Protein AF-A0A819Z9U9-F1 (afdb_monomer_lite)

Sequence (159 aa):
GSKNEPLNRSLQSCGIDYSDPYSLEYPHFIKQRLVNQYMNKVKNFHRALLMKYCYHWMFYCFFLLLFSYVLLFNFQRPTHENPSIHWTEILTIIFITCMLIEEIHYFIYLDNLSFLGKCRSYVSNLFKIMNLLGFILFYIGLILRFAYAATDDEFIAAR

Secondary structure (DSSP, 8-state):
--TTHHHHHHHHTTT--TT-HHHHH-HHHHHHHHHHHHHHHHHHHHHSHHHHHHHHHHHHHHHHHHHHHHHHHS-----TT-----HHHHHHHHHHHHHHHHHHHHHHHS-S--HHHHHHHHHT-HHHHHHHHHHHHHHHHHHHHHHHHHHHHHHHHT-

Organism: NCBI:txid392033

pLDDT: mean 74.63, std 10.93, range [49.62, 90.44]

Structure (mmCIF, N/CA/C/O backbone):
data_AF-A0A819Z9U9-F1
#
_entry.id   AF-A0A819Z9U9-F1
#
loop_
_atom_site.group_PDB
_atom_site.id
_atom_site.type_symbol
_atom_site.label_atom_id
_atom_site.label_alt_id
_atom_site.label_comp_id
_atom_site.label_asym_id
_atom_site.label_entity_id
_atom_site.label_seq_id
_atom_site.pdbx_PDB_ins_code
_atom_site.Cartn_x
_atom_site.Cartn_y
_atom_site.Cartn_z
_atom_site.occupancy
_atom_site.B_iso_or_equiv
_atom_site.auth_seq_id
_atom_site.auth_comp_id
_atom_site.auth_asym_id
_atom_site.auth_atom_id
_atom_site.pdbx_PDB_model_num
ATOM 1 N N . GLY A 1 1 ? -40.421 -28.840 32.076 1.00 49.62 1 GLY A N 1
ATOM 2 C CA . GLY A 1 1 ? -40.062 -27.604 31.362 1.00 49.62 1 GLY A CA 1
ATOM 3 C C . GLY A 1 1 ? -38.669 -27.149 31.740 1.00 49.62 1 GLY A C 1
ATOM 4 O O . GLY A 1 1 ? -38.539 -26.489 32.747 1.00 49.62 1 GLY A O 1
ATOM 5 N N . SER A 1 2 ? -37.637 -27.503 30.967 1.00 55.84 2 SER A N 1
ATOM 6 C CA . SER A 1 2 ? -36.243 -27.113 31.280 1.00 55.84 2 SER A CA 1
ATOM 7 C C . SER A 1 2 ? -35.402 -26.742 30.041 1.00 55.84 2 SER A C 1
ATOM 9 O O . SER A 1 2 ? -34.433 -26.001 30.146 1.00 55.84 2 SER A O 1
ATOM 11 N N . LYS A 1 3 ? -35.809 -27.139 28.823 1.00 56.34 3 LYS A N 1
ATOM 12 C CA . LYS A 1 3 ? -35.046 -26.845 27.592 1.00 56.34 3 LYS A CA 1
ATOM 13 C C . LYS A 1 3 ? -35.037 -25.373 27.158 1.00 56.34 3 LYS A C 1
ATOM 15 O O . LYS A 1 3 ? -34.142 -24.973 26.423 1.00 56.34 3 LYS A O 1
ATOM 20 N N . ASN A 1 4 ? -35.999 -24.570 27.613 1.00 57.09 4 ASN A N 1
ATOM 21 C CA . ASN A 1 4 ? -36.199 -23.209 27.100 1.00 57.09 4 ASN A CA 1
ATOM 22 C C . ASN A 1 4 ? -35.565 -22.135 27.990 1.00 57.09 4 ASN A C 1
ATOM 24 O O . ASN A 1 4 ? -35.474 -20.985 27.584 1.00 57.09 4 ASN A O 1
ATOM 28 N N . GLU A 1 5 ? -35.096 -22.495 29.183 1.00 61.75 5 GLU A N 1
ATOM 29 C CA . GLU A 1 5 ? -34.502 -21.565 30.145 1.00 61.75 5 GLU A CA 1
ATOM 30 C C . GLU A 1 5 ? -33.241 -20.828 29.646 1.00 61.75 5 GLU A C 1
ATOM 32 O O . GLU A 1 5 ? -33.166 -19.608 29.826 1.00 61.75 5 GLU A O 1
ATOM 37 N N . PRO A 1 6 ? -32.263 -21.489 28.986 1.00 62.38 6 PRO A N 1
ATOM 38 C CA . PRO A 1 6 ? -31.079 -20.789 28.483 1.00 62.38 6 PRO A CA 1
ATOM 39 C C . PRO A 1 6 ? -31.407 -19.892 27.281 1.00 62.38 6 PRO A C 1
ATOM 41 O O . PRO A 1 6 ? -30.816 -18.821 27.116 1.00 62.38 6 PRO A O 1
ATOM 44 N N . LEU A 1 7 ? -32.386 -20.295 26.466 1.00 62.84 7 LEU A N 1
ATOM 45 C CA . LEU A 1 7 ? -32.890 -19.487 25.358 1.00 62.84 7 LEU A CA 1
ATOM 46 C C . LEU A 1 7 ? -33.629 -18.248 25.886 1.00 62.84 7 LEU A C 1
ATOM 48 O O . LEU A 1 7 ? -33.411 -17.142 25.408 1.00 62.84 7 LEU A O 1
ATOM 52 N N . ASN A 1 8 ? -34.438 -18.411 26.932 1.00 62.28 8 ASN A N 1
ATOM 53 C CA . ASN A 1 8 ? -35.196 -17.314 27.519 1.00 62.28 8 ASN A CA 1
ATOM 54 C C . ASN A 1 8 ? -34.266 -16.267 28.158 1.00 62.28 8 ASN A C 1
ATOM 56 O O . ASN A 1 8 ? -34.400 -15.076 27.896 1.00 62.28 8 ASN A O 1
ATOM 60 N N . ARG A 1 9 ? -33.223 -16.703 28.883 1.00 65.19 9 ARG A N 1
ATOM 61 C CA . ARG A 1 9 ? -32.198 -15.799 29.442 1.00 65.19 9 ARG A CA 1
ATOM 62 C C . ARG A 1 9 ? -31.409 -15.029 28.380 1.00 65.19 9 ARG A C 1
ATOM 64 O O . ARG A 1 9 ? -31.105 -13.853 28.573 1.00 65.19 9 ARG A O 1
ATOM 71 N N . SER A 1 10 ? -31.069 -15.665 27.260 1.00 63.88 10 SER A N 1
ATOM 72 C CA . SER A 1 10 ? -30.327 -15.006 26.172 1.00 63.88 10 SER A CA 1
ATOM 73 C C . SER A 1 10 ? -31.183 -13.994 25.400 1.00 63.88 10 SER A C 1
ATOM 75 O O . SER A 1 10 ? -30.665 -12.961 24.972 1.00 63.88 10 SER A O 1
ATOM 77 N N . LEU A 1 11 ? -32.493 -14.231 25.292 1.00 64.44 11 LEU A N 1
ATOM 78 C CA . LEU A 1 11 ? -33.457 -13.295 24.705 1.00 64.44 11 LEU A CA 1
ATOM 79 C C . LEU A 1 11 ? -33.785 -12.126 25.646 1.00 64.44 11 LEU A C 1
ATOM 81 O O . LEU A 1 11 ? -33.837 -10.979 25.199 1.00 64.44 11 LEU A O 1
ATOM 85 N N . GLN A 1 12 ? -33.877 -12.382 26.952 1.00 67.50 12 GLN A N 1
ATOM 86 C CA . GLN A 1 12 ? -34.039 -11.344 27.974 1.00 67.50 12 GLN A CA 1
ATOM 87 C C . GLN A 1 12 ? -32.800 -10.431 28.044 1.00 67.50 12 GLN A C 1
ATOM 89 O O . GLN A 1 12 ? -32.921 -9.210 28.087 1.00 67.50 12 GLN A O 1
ATOM 94 N N . SER A 1 13 ? -31.595 -11.002 27.901 1.00 64.81 13 SER A N 1
ATOM 95 C CA . SER A 1 13 ? -30.341 -10.255 27.696 1.00 64.81 13 SER A CA 1
ATOM 96 C C . SER A 1 13 ? -30.334 -9.401 26.418 1.00 64.81 13 SER A C 1
ATOM 98 O O . SER A 1 13 ? -29.551 -8.454 26.336 1.00 64.81 13 SER A O 1
ATOM 100 N N . CYS A 1 14 ? -31.167 -9.716 25.423 1.00 60.81 14 CYS A N 1
ATOM 101 C CA . CYS A 1 14 ? -31.336 -8.914 24.209 1.00 60.81 14 CYS A CA 1
ATOM 102 C C . CYS A 1 14 ? -32.401 -7.808 24.358 1.00 60.81 14 CYS A C 1
ATOM 104 O O . CYS A 1 14 ? -32.688 -7.119 23.376 1.00 60.81 14 CYS A O 1
ATOM 106 N N . GLY A 1 15 ? -32.967 -7.619 25.560 1.00 64.25 15 GLY A N 1
ATOM 107 C CA . GLY A 1 15 ? -33.986 -6.604 25.845 1.00 64.25 15 GLY A CA 1
ATOM 108 C C . GLY A 1 15 ? -35.377 -6.965 25.315 1.00 64.25 15 GLY A C 1
ATOM 109 O O . GLY A 1 15 ? -36.140 -6.073 24.944 1.00 64.25 15 GLY A O 1
ATOM 110 N N . ILE A 1 16 ? -35.678 -8.262 25.200 1.00 65.56 16 ILE A N 1
ATOM 111 C CA . ILE A 1 16 ? -37.002 -8.769 24.823 1.00 65.56 16 ILE A CA 1
ATOM 112 C C . ILE A 1 16 ? -37.702 -9.232 26.103 1.00 65.56 16 ILE A C 1
ATOM 114 O O . ILE A 1 16 ? -37.306 -10.236 26.694 1.00 65.56 16 ILE A O 1
ATOM 118 N N . ASP A 1 17 ? -38.702 -8.465 26.542 1.00 65.81 17 ASP A N 1
ATOM 119 C CA . ASP A 1 17 ? -39.537 -8.792 27.697 1.00 65.81 17 ASP A CA 1
ATOM 120 C C . ASP A 1 17 ? -40.762 -9.592 27.236 1.00 65.81 17 ASP A C 1
ATOM 122 O O . ASP A 1 17 ? -41.566 -9.128 26.427 1.00 65.81 17 ASP A O 1
ATOM 126 N N . TYR A 1 18 ? -40.878 -10.822 27.735 1.00 60.59 18 TYR A N 1
ATOM 127 C CA . TYR A 1 18 ? -41.993 -11.726 27.445 1.00 60.59 18 TYR A CA 1
ATOM 128 C C . TYR A 1 18 ? -43.270 -11.369 28.214 1.00 60.59 18 TYR A C 1
ATOM 130 O O . TYR A 1 18 ? -44.324 -11.935 27.931 1.00 60.59 18 TYR A O 1
ATOM 138 N N . SER A 1 19 ? -43.177 -10.444 29.17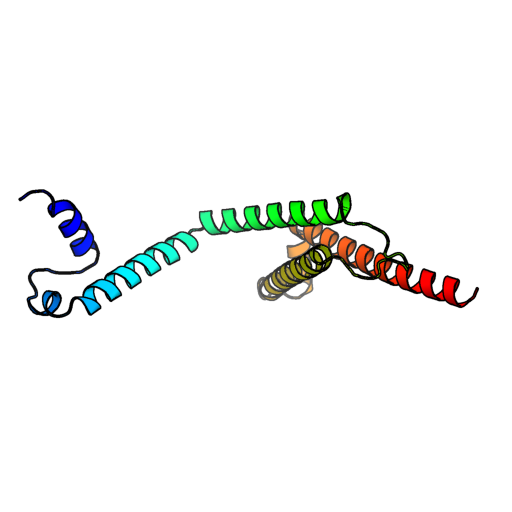2 1.00 62.94 19 SER A N 1
ATOM 139 C CA . SER A 1 19 ? -44.312 -9.936 29.948 1.00 62.94 19 SER A CA 1
ATOM 140 C C . SER A 1 19 ? -45.179 -8.967 29.136 1.00 62.94 19 SER A C 1
ATOM 142 O O . SER A 1 19 ? -46.308 -8.683 29.529 1.00 62.94 19 SER A O 1
ATOM 144 N N . ASP A 1 20 ? -44.658 -8.472 28.008 1.00 62.16 20 ASP A N 1
ATOM 145 C CA . ASP A 1 20 ? -45.308 -7.486 27.152 1.00 62.16 20 ASP A CA 1
ATOM 146 C C . ASP A 1 20 ? -46.046 -8.201 25.994 1.00 62.16 20 ASP A C 1
ATOM 148 O O . ASP A 1 20 ? -45.395 -8.732 25.082 1.00 62.16 20 ASP A O 1
ATOM 152 N N . PRO A 1 21 ? -47.394 -8.269 26.005 1.00 61.06 21 PRO A N 1
ATOM 153 C CA . PRO A 1 21 ? -48.171 -9.122 25.096 1.00 61.06 21 PRO A CA 1
ATOM 154 C C . PRO A 1 21 ? -48.006 -8.744 23.615 1.00 61.06 21 PRO A C 1
ATOM 156 O O . PRO A 1 21 ? -48.098 -9.603 22.741 1.00 61.06 21 PRO A O 1
ATOM 159 N N . TYR A 1 22 ? -47.654 -7.490 23.328 1.00 57.47 22 TYR A N 1
ATOM 160 C CA . TYR A 1 22 ? -47.431 -6.984 21.971 1.00 57.47 22 TYR A CA 1
ATOM 161 C C . TYR A 1 22 ? -46.138 -7.498 21.318 1.00 57.47 22 TYR A C 1
ATOM 163 O O . TYR A 1 22 ? -46.010 -7.481 20.094 1.00 57.47 22 TYR A O 1
ATOM 171 N N . SER A 1 23 ? -45.168 -7.971 22.108 1.00 56.84 23 SER A N 1
ATOM 172 C CA . SER A 1 23 ? -43.879 -8.459 21.594 1.00 56.84 23 SER A CA 1
ATOM 173 C C . SER A 1 23 ? -44.020 -9.778 20.833 1.00 56.84 23 SER A C 1
ATOM 175 O O . SER A 1 23 ? -43.313 -10.013 19.853 1.00 56.84 23 SER A O 1
ATOM 177 N N . LEU A 1 24 ? -44.935 -10.640 21.285 1.00 61.47 24 LEU A N 1
ATOM 178 C CA . LEU A 1 24 ? -45.176 -11.981 20.740 1.00 61.47 24 LEU A CA 1
ATOM 179 C C . LEU A 1 24 ? -46.062 -11.977 19.490 1.00 61.47 24 LEU A C 1
ATOM 181 O O . LEU A 1 24 ? -46.032 -12.938 18.724 1.00 61.47 24 LEU A O 1
ATOM 185 N N . GLU A 1 25 ? -46.815 -10.901 19.267 1.00 65.25 25 GLU A N 1
ATOM 186 C CA . GLU A 1 25 ? -47.769 -10.794 18.160 1.00 65.25 25 GLU A CA 1
ATOM 187 C C . GLU A 1 25 ? -47.089 -10.493 16.814 1.00 65.25 25 GLU A C 1
ATOM 189 O O . GLU A 1 25 ? -47.627 -10.800 15.751 1.00 65.25 25 GLU A O 1
ATOM 194 N N . TYR A 1 26 ? -45.846 -9.996 16.839 1.00 62.84 26 TYR A N 1
ATOM 195 C CA . TYR A 1 26 ? -45.090 -9.671 15.630 1.00 62.84 26 TYR A CA 1
ATOM 196 C C . TYR A 1 26 ? -43.701 -10.339 15.601 1.00 62.84 26 TYR A C 1
ATOM 198 O O . TYR A 1 26 ? -42.676 -9.688 15.842 1.00 62.84 26 TYR A O 1
ATOM 206 N N . PRO A 1 27 ? -43.607 -11.630 15.222 1.00 66.31 27 PRO A N 1
ATOM 207 C CA . PRO A 1 27 ? -42.350 -12.391 15.225 1.00 66.31 27 PRO A CA 1
ATOM 208 C C . PRO A 1 27 ? -41.260 -11.799 14.312 1.00 66.31 27 PRO A C 1
ATOM 210 O O . PRO A 1 27 ? -40.065 -12.016 14.532 1.00 66.31 27 PRO A O 1
ATOM 213 N N . HIS A 1 28 ? -41.647 -11.003 13.309 1.00 67.69 28 HIS A N 1
ATOM 214 C CA . HIS A 1 28 ? -40.712 -10.299 12.432 1.00 67.69 28 HIS A CA 1
ATOM 215 C C . HIS A 1 28 ? -39.869 -9.251 13.186 1.00 67.69 28 HIS A C 1
ATOM 217 O O . HIS A 1 28 ? -38.660 -9.154 12.959 1.00 67.69 28 HIS A O 1
ATOM 223 N N . PHE A 1 29 ? -40.465 -8.515 14.132 1.00 66.19 29 PHE A N 1
ATOM 224 C CA . PHE A 1 29 ? -39.760 -7.489 14.914 1.00 66.19 29 PHE A CA 1
ATOM 225 C C . PHE A 1 29 ? -38.742 -8.096 15.886 1.00 66.19 29 PHE A C 1
ATOM 227 O O . PHE A 1 29 ? -37.643 -7.556 16.047 1.00 66.19 29 PHE A O 1
ATOM 234 N N . ILE A 1 30 ? -39.057 -9.256 16.474 1.00 70.06 30 ILE A N 1
ATOM 235 C CA . ILE A 1 30 ? -38.125 -10.017 17.321 1.00 70.06 30 ILE A CA 1
ATOM 236 C C . ILE A 1 30 ? -36.895 -10.438 16.510 1.00 70.06 30 ILE A C 1
ATOM 238 O O . ILE A 1 30 ? -35.761 -10.184 16.925 1.00 70.06 30 ILE A O 1
ATOM 242 N N . LYS A 1 31 ? -37.100 -11.029 15.324 1.00 73.44 31 LYS A N 1
ATOM 243 C CA . LYS A 1 31 ? -35.999 -11.454 14.445 1.00 73.44 31 LYS A CA 1
ATOM 244 C C . LYS A 1 31 ? -35.103 -10.272 14.065 1.00 73.44 31 LYS A C 1
ATOM 246 O O . LYS A 1 31 ? -33.882 -10.390 14.123 1.00 73.44 31 LYS A O 1
ATOM 251 N N . GLN A 1 32 ? -35.694 -9.122 13.745 1.00 75.50 32 GLN A N 1
ATOM 252 C CA . GLN A 1 32 ? -34.955 -7.920 13.361 1.00 75.50 32 GLN A CA 1
ATOM 253 C C . GLN A 1 32 ? -34.138 -7.324 14.522 1.00 75.50 32 GLN A C 1
ATOM 255 O O . GLN A 1 32 ? -32.980 -6.949 14.323 1.00 75.50 32 GLN A O 1
ATOM 260 N N . ARG A 1 33 ? -34.674 -7.310 15.754 1.00 70.25 33 ARG A N 1
ATOM 261 C CA . ARG A 1 33 ? -33.908 -6.918 16.955 1.00 70.25 33 ARG A CA 1
ATOM 262 C C . ARG A 1 33 ? -32.734 -7.857 17.223 1.00 70.25 33 ARG A C 1
ATOM 264 O O . ARG A 1 33 ? -31.642 -7.377 17.516 1.00 70.25 33 ARG A O 1
ATOM 271 N N . LEU A 1 34 ? -32.931 -9.169 17.100 1.00 75.19 34 LEU A N 1
ATOM 272 C CA . LEU A 1 34 ? -31.864 -10.152 17.318 1.00 75.19 34 LEU A CA 1
ATOM 273 C C . LEU A 1 34 ? -30.745 -10.024 16.282 1.00 75.19 34 LEU A C 1
ATOM 275 O O . LEU A 1 34 ? -29.571 -10.036 16.653 1.00 75.19 34 LEU A O 1
ATOM 279 N N . VAL A 1 35 ? -31.097 -9.826 15.008 1.00 78.88 35 VAL A N 1
ATOM 280 C CA . VAL A 1 35 ? -30.122 -9.555 13.941 1.00 78.88 35 VAL A CA 1
ATOM 281 C C . VAL A 1 35 ? -29.340 -8.276 14.243 1.00 78.88 35 VAL A C 1
ATOM 283 O O . VAL A 1 35 ? -28.113 -8.305 14.214 1.00 78.88 35 VAL A O 1
ATOM 286 N N . ASN A 1 36 ? -30.008 -7.188 14.640 1.00 79.56 36 ASN A N 1
ATOM 287 C CA . ASN A 1 36 ? -29.331 -5.940 15.006 1.00 79.56 36 ASN A CA 1
ATOM 288 C C . ASN A 1 36 ? -28.390 -6.100 16.213 1.00 79.56 36 ASN A C 1
ATOM 290 O O . ASN A 1 36 ? -27.277 -5.576 16.200 1.00 79.56 36 ASN A O 1
ATOM 294 N N . GLN A 1 37 ? -28.788 -6.849 17.244 1.00 79.56 37 GLN A N 1
ATOM 295 C CA . GLN A 1 37 ? -27.934 -7.136 18.403 1.00 79.56 37 GLN A CA 1
ATOM 296 C C . GLN A 1 37 ? -26.713 -7.980 18.017 1.00 79.56 37 GLN A C 1
ATOM 298 O O . GLN A 1 37 ? -25.598 -7.706 18.463 1.00 79.56 37 GLN A O 1
ATOM 303 N N . TYR A 1 38 ? -26.899 -8.980 17.153 1.00 81.12 38 TYR A N 1
ATOM 304 C CA . TYR A 1 38 ? -25.801 -9.791 16.637 1.00 81.12 38 TYR A CA 1
ATOM 305 C C . TYR A 1 38 ? -24.839 -8.957 15.782 1.00 81.12 38 TYR A C 1
ATOM 307 O O . TYR A 1 38 ? -23.633 -8.984 16.014 1.00 81.12 38 TYR A O 1
ATOM 315 N N . MET A 1 39 ? -25.361 -8.132 14.870 1.00 83.12 39 MET A N 1
ATOM 316 C CA . MET A 1 39 ? -24.562 -7.204 14.066 1.00 83.12 39 MET A CA 1
ATOM 317 C C . MET A 1 39 ? -23.784 -6.215 14.938 1.00 83.12 39 MET A C 1
ATOM 319 O O . MET A 1 39 ? -22.616 -5.948 14.665 1.00 83.12 39 MET A O 1
ATOM 323 N N . ASN A 1 40 ? -24.383 -5.717 16.022 1.00 83.44 40 ASN A N 1
ATOM 324 C CA . ASN A 1 40 ? -23.695 -4.850 16.978 1.00 83.44 40 ASN A CA 1
ATOM 325 C C . ASN A 1 40 ? -22.584 -5.588 17.734 1.00 83.44 40 ASN A C 1
ATOM 327 O O . ASN A 1 40 ? -21.505 -5.027 17.916 1.00 83.44 40 ASN A O 1
ATOM 331 N N . LYS A 1 41 ? -22.794 -6.851 18.127 1.00 85.00 41 LYS A N 1
ATOM 332 C CA . LYS A 1 41 ? -21.744 -7.685 18.737 1.00 85.00 41 LYS A CA 1
ATOM 333 C C . LYS A 1 41 ? -20.591 -7.936 17.767 1.00 85.00 41 LYS A C 1
ATOM 335 O O . LYS A 1 41 ? -19.442 -7.751 18.155 1.00 85.00 41 LYS A O 1
ATOM 340 N N . VAL A 1 42 ? -20.883 -8.266 16.508 1.00 85.19 42 VAL A N 1
ATOM 341 C CA . VAL A 1 42 ? -19.872 -8.438 15.451 1.00 85.19 42 VAL A CA 1
ATOM 342 C C . VAL A 1 42 ? -19.119 -7.127 15.208 1.00 85.19 42 VAL A C 1
ATOM 344 O O . VAL A 1 42 ? -17.891 -7.103 15.215 1.00 85.19 42 VAL A O 1
ATOM 347 N N . LYS A 1 43 ? -19.826 -5.999 15.092 1.00 84.81 43 LYS A N 1
ATOM 348 C CA . LYS A 1 43 ? -19.215 -4.671 14.937 1.00 84.81 43 LYS A CA 1
ATOM 349 C C . LYS A 1 43 ? -18.306 -4.314 16.114 1.00 84.81 43 LYS A C 1
ATOM 351 O O . LYS A 1 43 ? -17.210 -3.797 15.904 1.00 84.81 43 LYS A O 1
ATOM 356 N N . ASN A 1 44 ? -18.738 -4.593 17.342 1.00 84.50 44 ASN A N 1
ATOM 357 C CA . ASN A 1 44 ? -17.946 -4.345 18.546 1.00 84.50 44 ASN A CA 1
ATOM 358 C C . ASN A 1 44 ? -16.727 -5.270 18.625 1.00 84.50 44 ASN A C 1
ATOM 360 O O . ASN A 1 44 ? -15.655 -4.823 19.023 1.00 84.50 44 A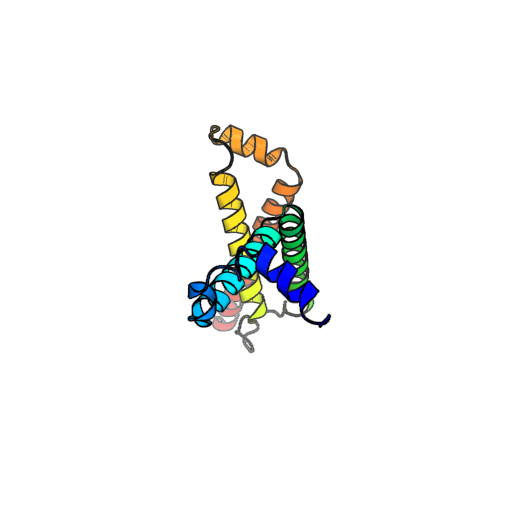SN A O 1
ATOM 364 N N . PHE A 1 45 ? -16.863 -6.515 18.166 1.00 86.44 45 PHE A N 1
ATOM 365 C CA . PHE A 1 45 ? -15.757 -7.457 18.043 1.00 86.44 45 PHE A CA 1
ATOM 366 C C . PHE A 1 45 ? -14.700 -6.964 17.043 1.00 86.44 45 PHE A C 1
ATOM 368 O O . PHE A 1 45 ? -13.537 -6.833 17.411 1.00 86.44 45 PHE A O 1
ATOM 375 N N . HIS A 1 46 ? -15.089 -6.563 15.826 1.00 83.38 46 HIS A N 1
ATOM 376 C CA . HIS A 1 46 ? -14.150 -5.993 14.845 1.00 83.38 46 HIS A CA 1
ATOM 377 C C . HIS A 1 46 ? -13.559 -4.641 15.275 1.00 83.38 46 HIS A C 1
ATOM 379 O O . HIS A 1 46 ? -12.464 -4.278 14.847 1.00 83.38 46 HIS A O 1
ATOM 385 N N . ARG A 1 47 ? -14.253 -3.882 16.133 1.00 83.44 47 ARG A N 1
ATOM 386 C CA . ARG A 1 47 ? -13.727 -2.635 16.709 1.00 83.44 47 ARG A CA 1
ATOM 387 C C . ARG A 1 47 ? -12.647 -2.858 17.766 1.00 83.44 47 ARG A C 1
ATOM 389 O O . ARG A 1 47 ? -11.925 -1.901 18.059 1.00 83.44 47 ARG A O 1
ATOM 396 N N . ALA A 1 48 ? -12.533 -4.063 18.325 1.00 89.06 48 ALA A N 1
ATOM 397 C CA . ALA A 1 48 ? -11.541 -4.371 19.344 1.00 89.06 48 ALA A CA 1
ATOM 398 C C . ALA A 1 48 ? -10.115 -4.122 18.828 1.00 89.06 48 ALA A C 1
ATOM 400 O O . ALA A 1 48 ? -9.778 -4.441 17.686 1.00 89.06 48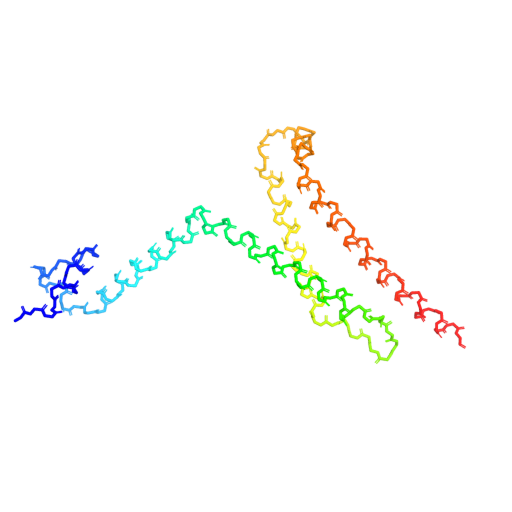 ALA A O 1
ATOM 401 N N . LEU A 1 49 ? -9.259 -3.568 19.692 1.00 81.38 49 LEU A N 1
ATOM 402 C CA . LEU A 1 49 ? -7.882 -3.205 19.344 1.00 81.38 49 LEU A CA 1
ATOM 403 C C . LEU A 1 49 ? -7.066 -4.418 18.863 1.00 81.38 49 LEU A C 1
ATOM 405 O O . LEU A 1 49 ? -6.299 -4.307 17.910 1.00 81.38 49 LEU A O 1
ATOM 409 N N . LEU A 1 50 ? -7.304 -5.586 19.465 1.00 86.69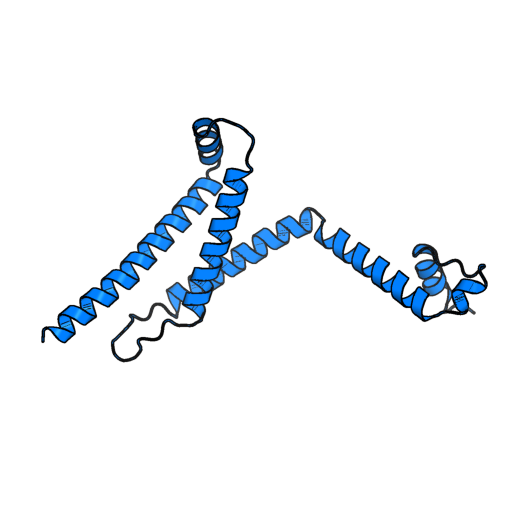 50 LEU A N 1
ATOM 410 C CA . LEU A 1 50 ? -6.672 -6.849 19.082 1.00 86.69 50 LEU A CA 1
ATOM 411 C C . LEU A 1 50 ? -7.011 -7.258 17.643 1.00 86.69 50 LEU A C 1
ATOM 413 O O . LEU A 1 50 ? -6.134 -7.692 16.902 1.00 86.69 50 LEU A O 1
ATOM 417 N N . MET A 1 51 ? -8.268 -7.082 17.228 1.00 85.38 51 MET A N 1
ATOM 418 C CA . MET A 1 51 ? -8.694 -7.433 15.873 1.00 85.38 51 MET A CA 1
ATOM 419 C C . MET A 1 51 ? -8.050 -6.505 14.848 1.00 85.38 51 MET A C 1
ATOM 421 O O . MET A 1 51 ? -7.561 -6.981 13.830 1.00 85.38 51 MET A O 1
ATOM 425 N N . LYS A 1 52 ? -7.957 -5.201 15.141 1.00 82.00 52 LYS A N 1
ATOM 426 C CA . LYS A 1 52 ? -7.245 -4.240 14.281 1.00 82.00 52 LYS A CA 1
ATOM 427 C C . LYS A 1 52 ? -5.776 -4.618 14.092 1.00 82.00 52 LYS A C 1
ATOM 429 O O . LYS A 1 52 ? -5.281 -4.581 12.970 1.00 82.00 52 LYS A O 1
ATOM 434 N N . TYR A 1 53 ? -5.108 -5.017 15.174 1.00 82.81 53 TYR A N 1
ATOM 435 C CA . TYR A 1 53 ? -3.732 -5.503 15.113 1.00 82.81 53 TYR A CA 1
ATOM 436 C C . TYR A 1 53 ? -3.634 -6.779 14.269 1.00 82.81 53 TYR A C 1
ATOM 438 O O . TYR A 1 53 ? -2.813 -6.846 13.363 1.00 82.81 53 TYR A O 1
ATOM 446 N N . CYS A 1 54 ? -4.519 -7.755 14.489 1.00 88.44 54 CYS A N 1
ATOM 447 C CA . CYS A 1 54 ? -4.556 -8.993 13.710 1.00 88.44 54 CYS A CA 1
ATOM 448 C C . CYS A 1 54 ? -4.740 -8.728 12.207 1.00 88.44 54 CYS A C 1
ATOM 450 O O . CYS A 1 54 ? -3.969 -9.247 11.404 1.00 88.44 54 CYS A O 1
ATOM 452 N N . TYR A 1 55 ? -5.688 -7.866 11.818 1.00 84.12 55 TYR A N 1
ATOM 453 C CA . TYR A 1 55 ? -5.879 -7.494 10.413 1.00 84.12 55 TYR A CA 1
ATOM 454 C C . TYR A 1 55 ? -4.620 -6.897 9.802 1.00 84.12 55 TYR A C 1
ATOM 456 O O . TYR A 1 55 ? -4.251 -7.288 8.700 1.00 84.12 55 TYR A O 1
ATOM 464 N N . HIS A 1 56 ? -3.936 -6.008 10.521 1.00 83.38 56 HIS A N 1
ATOM 465 C CA . HIS A 1 56 ? -2.699 -5.409 10.037 1.00 83.38 56 HIS A CA 1
ATOM 466 C C . HIS A 1 56 ? -1.647 -6.472 9.672 1.00 83.38 56 HIS A C 1
ATOM 468 O O . HIS A 1 56 ? -1.134 -6.464 8.554 1.00 83.38 56 HIS A O 1
ATOM 474 N N . TRP A 1 57 ? -1.391 -7.440 10.559 1.00 85.06 57 TRP A N 1
ATOM 475 C CA . TRP A 1 57 ? -0.442 -8.528 10.279 1.00 85.06 57 TRP A CA 1
ATOM 476 C C . TRP A 1 57 ? -0.931 -9.488 9.204 1.00 85.06 57 TRP A C 1
ATOM 478 O O . TRP A 1 57 ? -0.146 -9.896 8.356 1.00 85.06 57 TRP A O 1
ATOM 488 N N . MET A 1 58 ? -2.219 -9.825 9.205 1.00 86.12 58 MET A N 1
ATOM 489 C CA . MET A 1 58 ? -2.808 -10.704 8.195 1.00 86.12 58 MET A CA 1
ATOM 490 C C . MET A 1 58 ? -2.669 -10.112 6.790 1.00 86.12 58 MET A C 1
ATOM 492 O O . MET A 1 58 ? -2.220 -10.806 5.880 1.00 86.12 58 MET A O 1
ATOM 496 N N . PHE A 1 59 ? -2.991 -8.828 6.614 1.00 81.75 59 PHE A N 1
ATOM 497 C CA . PHE A 1 59 ? -2.831 -8.136 5.334 1.00 81.75 59 PHE A CA 1
ATOM 498 C C . PHE A 1 59 ? -1.363 -7.983 4.937 1.00 81.75 59 PHE A C 1
ATOM 500 O O . PHE A 1 59 ? -1.036 -8.142 3.764 1.00 81.75 59 PHE A O 1
ATOM 507 N N . TYR A 1 60 ? -0.471 -7.736 5.896 1.00 83.12 60 TYR A N 1
ATOM 508 C CA . TYR A 1 60 ? 0.963 -7.658 5.632 1.00 83.12 60 TYR A CA 1
ATOM 509 C C . TYR A 1 60 ? 1.553 -9.006 5.186 1.00 83.12 60 TYR A C 1
ATOM 511 O O . TYR A 1 60 ? 2.265 -9.076 4.186 1.00 83.12 60 TYR A O 1
ATOM 519 N N . CYS A 1 61 ? 1.209 -10.102 5.866 1.00 84.44 61 CYS A N 1
ATOM 520 C CA . CYS A 1 61 ? 1.619 -11.449 5.467 1.00 84.44 61 CYS A CA 1
ATOM 521 C C . CYS A 1 61 ? 1.042 -11.832 4.098 1.00 84.44 61 CYS A C 1
ATOM 523 O O . CYS A 1 61 ? 1.752 -12.395 3.268 1.00 84.44 61 CYS A O 1
ATOM 525 N N . PHE A 1 62 ? -0.226 -11.495 3.841 1.00 85.31 62 PHE A N 1
ATOM 526 C CA . PHE A 1 62 ? -0.856 -11.706 2.539 1.00 85.31 62 PHE A CA 1
ATOM 527 C C . PHE A 1 62 ? -0.119 -10.949 1.429 1.00 85.31 62 PHE A C 1
ATOM 529 O O . PHE A 1 62 ? 0.192 -11.532 0.393 1.00 85.31 62 PHE A O 1
ATOM 536 N N . PHE A 1 63 ? 0.223 -9.683 1.673 1.00 80.25 63 PHE A N 1
ATOM 537 C CA . PHE A 1 63 ? 1.018 -8.878 0.755 1.00 80.25 63 PHE A CA 1
ATOM 538 C C . PHE A 1 63 ? 2.375 -9.512 0.451 1.00 80.25 63 PHE A C 1
ATOM 540 O O . PHE A 1 63 ? 2.728 -9.663 -0.715 1.00 80.25 63 PHE A O 1
ATOM 547 N N . LEU A 1 64 ? 3.120 -9.919 1.482 1.00 82.75 64 LEU A N 1
ATOM 548 C CA . LEU A 1 64 ? 4.430 -10.547 1.315 1.00 82.75 64 LEU A CA 1
ATOM 549 C C . LEU A 1 64 ? 4.350 -11.841 0.506 1.00 82.75 64 LEU A C 1
ATOM 551 O O . LEU A 1 64 ? 5.196 -12.073 -0.354 1.00 82.75 64 LEU A O 1
ATOM 555 N N . LEU A 1 65 ? 3.328 -12.665 0.749 1.00 84.00 65 LEU A N 1
ATOM 556 C CA . LEU A 1 65 ? 3.100 -13.894 -0.008 1.00 84.00 65 LEU A CA 1
ATOM 557 C C . LEU A 1 65 ? 2.752 -13.602 -1.469 1.00 84.00 65 LEU A C 1
ATOM 559 O O . LEU A 1 65 ? 3.324 -14.221 -2.361 1.00 84.00 65 LEU A O 1
ATOM 563 N N . LEU A 1 66 ? 1.857 -12.645 -1.720 1.00 80.75 66 LEU A N 1
ATOM 564 C CA . LEU A 1 66 ? 1.454 -12.242 -3.068 1.00 80.75 66 LEU A CA 1
ATOM 565 C C . LEU A 1 66 ? 2.640 -11.646 -3.849 1.00 80.75 66 LEU A C 1
ATOM 567 O O . LEU A 1 66 ? 2.877 -12.001 -5.003 1.00 80.75 66 LEU A O 1
ATOM 571 N N . PHE A 1 67 ? 3.425 -10.789 -3.196 1.00 79.69 67 PHE A N 1
ATOM 572 C CA . PHE A 1 67 ? 4.626 -10.180 -3.756 1.00 79.69 67 PHE A CA 1
ATOM 573 C C . PHE A 1 67 ? 5.717 -11.219 -4.035 1.00 79.69 67 PHE A C 1
ATOM 575 O O . PHE A 1 67 ? 6.260 -11.260 -5.138 1.00 79.69 67 PHE A O 1
ATOM 582 N N . SER A 1 68 ? 5.993 -12.107 -3.076 1.00 84.06 68 SER A N 1
ATOM 583 C CA . SER A 1 68 ? 6.939 -13.213 -3.247 1.00 84.06 68 SER A CA 1
ATOM 584 C C . SER A 1 68 ? 6.503 -14.156 -4.368 1.00 84.06 68 SER A C 1
ATOM 586 O O . SER A 1 68 ? 7.332 -14.545 -5.183 1.00 84.06 68 SER A O 1
ATOM 588 N N . TYR A 1 69 ? 5.210 -14.466 -4.472 1.00 82.06 69 TYR A N 1
ATOM 589 C CA . TYR A 1 69 ? 4.667 -15.282 -5.553 1.00 82.06 69 TYR A CA 1
ATOM 590 C C . TYR A 1 69 ? 4.879 -14.633 -6.927 1.00 82.06 69 TYR A C 1
ATOM 592 O O . TYR A 1 69 ? 5.349 -15.299 -7.851 1.00 82.06 69 TYR A O 1
ATOM 600 N N . VAL A 1 70 ? 4.601 -13.331 -7.064 1.00 78.31 70 VAL A N 1
ATOM 601 C CA . VAL A 1 70 ? 4.851 -12.607 -8.320 1.00 78.31 70 VAL A CA 1
ATOM 602 C C . VAL A 1 70 ? 6.339 -12.589 -8.666 1.00 78.31 70 VAL A C 1
ATOM 604 O O . VAL A 1 70 ? 6.679 -12.878 -9.809 1.00 78.31 70 VAL A O 1
ATOM 607 N N . LEU A 1 71 ? 7.218 -12.322 -7.695 1.00 78.56 71 LEU A N 1
ATOM 608 C CA . LEU A 1 71 ? 8.671 -12.338 -7.893 1.00 78.56 71 LEU A CA 1
ATOM 609 C C . LEU A 1 71 ? 9.221 -13.713 -8.287 1.00 78.56 71 LEU A C 1
ATOM 611 O O . LEU A 1 71 ? 10.126 -13.790 -9.111 1.00 78.56 71 LEU A O 1
ATOM 615 N N . LEU A 1 72 ? 8.723 -14.788 -7.674 1.00 78.12 72 LEU A N 1
ATOM 616 C CA . LEU A 1 72 ? 9.334 -16.110 -7.797 1.00 78.12 72 LEU A CA 1
ATOM 617 C C . LEU A 1 72 ? 8.764 -16.929 -8.960 1.00 78.12 72 LEU A C 1
ATOM 619 O O . LEU A 1 72 ? 9.507 -17.652 -9.615 1.00 78.12 72 LEU A O 1
ATOM 623 N N . PHE A 1 73 ? 7.458 -16.826 -9.219 1.00 66.44 73 PHE A N 1
ATOM 624 C CA . PHE A 1 73 ? 6.777 -17.663 -10.214 1.00 66.44 73 PHE A CA 1
ATOM 625 C C . PHE A 1 73 ? 6.388 -16.909 -11.484 1.00 66.44 73 PHE A C 1
ATOM 627 O O . PHE A 1 73 ? 6.412 -17.496 -12.562 1.00 66.44 73 PHE A O 1
ATOM 634 N N . ASN A 1 74 ? 6.052 -15.621 -11.377 1.00 66.31 74 ASN A N 1
ATOM 635 C CA . ASN A 1 74 ? 5.435 -14.871 -12.477 1.00 66.31 74 ASN A CA 1
ATOM 636 C C . ASN A 1 74 ? 6.289 -13.715 -13.002 1.00 66.31 74 ASN A C 1
ATOM 638 O O . ASN A 1 74 ? 5.809 -12.913 -13.801 1.00 66.31 74 ASN A O 1
ATOM 642 N N . PHE A 1 75 ? 7.566 -13.646 -12.625 1.00 65.69 75 PHE A N 1
ATOM 643 C CA . PHE A 1 75 ? 8.533 -12.727 -13.230 1.00 65.69 75 PHE A CA 1
ATOM 644 C C . PHE A 1 75 ? 9.054 -13.274 -14.570 1.00 65.69 75 PHE A C 1
ATOM 646 O O . PHE A 1 75 ? 10.253 -13.309 -14.842 1.00 65.69 75 PHE A O 1
ATOM 653 N N . GLN A 1 76 ? 8.138 -13.742 -15.420 1.00 63.59 76 GLN A N 1
ATOM 654 C CA . GLN A 1 76 ? 8.458 -14.053 -16.807 1.00 63.59 76 GLN A CA 1
ATOM 655 C C . GLN A 1 76 ? 8.623 -12.733 -17.559 1.00 63.59 76 GLN A C 1
ATOM 657 O O . GLN A 1 76 ? 7.828 -11.802 -17.386 1.00 63.59 76 GLN A O 1
ATOM 662 N N . ARG A 1 77 ? 9.683 -12.628 -18.372 1.00 61.50 77 ARG A N 1
ATOM 663 C CA . ARG A 1 77 ? 9.860 -11.452 -19.228 1.00 61.50 77 ARG A CA 1
ATOM 664 C C . ARG A 1 77 ? 8.631 -11.326 -20.126 1.00 61.50 77 ARG A C 1
ATOM 666 O O . ARG A 1 77 ? 8.234 -12.345 -20.700 1.00 61.50 77 ARG A O 1
ATOM 673 N N . PRO A 1 78 ? 8.058 -10.118 -20.276 1.00 59.38 78 PRO A N 1
ATOM 674 C CA . PRO A 1 78 ? 7.123 -9.868 -21.358 1.00 59.38 78 PRO A CA 1
ATOM 675 C C . PRO A 1 78 ? 7.895 -10.148 -22.648 1.00 59.38 78 PRO A C 1
ATOM 677 O O . PRO A 1 78 ? 8.794 -9.409 -23.025 1.00 59.38 78 PRO A O 1
ATOM 680 N N . THR A 1 79 ? 7.651 -11.316 -23.224 1.00 55.31 79 THR A N 1
ATOM 681 C CA . THR A 1 79 ? 8.270 -11.753 -24.472 1.00 55.31 79 THR A CA 1
ATOM 682 C C . THR A 1 79 ? 7.184 -11.621 -25.527 1.00 55.31 79 THR A C 1
ATOM 684 O O . THR A 1 79 ? 6.011 -11.820 -25.211 1.00 55.31 79 THR A O 1
ATOM 687 N N . HIS A 1 80 ? 7.557 -11.298 -26.763 1.00 53.19 80 HIS A N 1
ATOM 688 C CA . HIS A 1 80 ? 6.652 -11.010 -27.887 1.00 53.19 80 HIS A CA 1
ATOM 689 C C . HIS A 1 80 ? 5.518 -12.046 -28.098 1.00 53.19 80 HIS A C 1
ATOM 691 O O . HIS A 1 80 ? 4.482 -11.727 -28.674 1.00 53.19 80 HIS A O 1
ATOM 697 N N . GLU A 1 81 ? 5.693 -13.281 -27.614 1.00 51.66 81 GLU A N 1
ATOM 698 C CA . GLU A 1 81 ? 4.722 -14.381 -27.705 1.00 51.66 81 GLU A CA 1
ATOM 699 C C . GLU A 1 81 ? 3.654 -14.381 -26.594 1.00 51.66 81 GLU A C 1
ATOM 701 O O . GLU A 1 81 ? 2.613 -15.016 -26.748 1.00 51.66 81 GLU A O 1
ATOM 706 N N . ASN A 1 82 ? 3.877 -13.671 -25.481 1.00 54.47 82 ASN A N 1
ATOM 707 C CA . ASN A 1 82 ? 2.924 -13.580 -24.374 1.00 54.47 82 ASN A CA 1
ATOM 708 C C . ASN A 1 82 ? 2.915 -12.162 -23.757 1.00 54.47 82 ASN A C 1
ATOM 710 O O . ASN A 1 82 ? 3.471 -11.938 -22.678 1.00 54.47 82 ASN A O 1
ATOM 714 N N . PRO A 1 83 ? 2.294 -11.179 -24.438 1.00 59.75 83 PRO A N 1
ATOM 715 C CA . PRO A 1 83 ? 2.262 -9.780 -23.999 1.00 59.75 83 PRO A CA 1
ATOM 716 C C . PRO A 1 83 ? 1.340 -9.538 -22.792 1.00 59.75 83 PRO A C 1
ATOM 718 O O . PRO A 1 83 ? 1.283 -8.429 -22.259 1.00 59.75 83 PRO A O 1
ATOM 721 N N . SER A 1 84 ? 0.575 -10.544 -22.354 1.00 63.09 84 SER A N 1
ATOM 722 C CA . SER A 1 84 ? -0.405 -10.371 -21.288 1.00 63.09 84 SER A CA 1
ATOM 723 C C . SER A 1 84 ? 0.261 -10.373 -19.914 1.00 63.09 84 SER A C 1
ATOM 725 O O . SER A 1 84 ? 0.688 -11.416 -19.416 1.00 63.09 84 SER A O 1
ATOM 727 N N . ILE A 1 85 ? 0.284 -9.199 -19.281 1.00 71.31 85 ILE A N 1
ATOM 728 C CA . ILE A 1 85 ? 0.565 -9.038 -17.851 1.00 71.31 85 ILE A CA 1
ATOM 729 C C . ILE A 1 85 ? -0.327 -10.017 -17.081 1.00 71.31 85 ILE A C 1
ATOM 731 O O . ILE A 1 85 ? -1.553 -9.998 -17.217 1.00 71.31 85 ILE A O 1
ATOM 735 N N . HIS A 1 86 ? 0.282 -10.888 -16.278 1.00 79.94 86 HIS A N 1
ATOM 736 C CA . HIS A 1 86 ? -0.471 -11.871 -15.512 1.00 79.94 86 HIS A CA 1
ATOM 737 C C . HIS A 1 86 ? -1.386 -11.161 -14.503 1.00 79.94 86 HIS A C 1
ATOM 739 O O . HIS A 1 86 ? -0.971 -10.218 -13.828 1.00 79.94 86 HIS A O 1
ATOM 745 N N . TRP A 1 87 ? -2.624 -11.634 -14.344 1.00 80.06 87 TRP A N 1
ATOM 746 C CA . TRP A 1 87 ? -3.619 -11.005 -13.462 1.00 80.06 87 TRP A CA 1
ATOM 747 C C . TRP A 1 87 ? -3.120 -10.788 -12.027 1.00 80.06 87 TRP A C 1
ATOM 749 O O . TRP A 1 87 ? -3.496 -9.814 -11.379 1.00 80.06 87 TRP A O 1
ATOM 759 N N . THR A 1 88 ? -2.236 -11.657 -11.528 1.00 81.62 88 THR A N 1
ATOM 760 C CA . THR A 1 88 ? -1.675 -11.505 -10.178 1.00 81.62 88 THR A CA 1
ATOM 761 C C . THR A 1 88 ? -0.720 -10.327 -10.058 1.00 81.62 88 THR A C 1
ATOM 763 O O . THR A 1 88 ? -0.629 -9.748 -8.987 1.00 81.62 88 THR A O 1
ATOM 766 N N . GLU A 1 89 ? -0.021 -9.947 -11.128 1.00 82.88 89 GLU A N 1
ATOM 767 C CA . GLU A 1 89 ? 0.816 -8.747 -11.129 1.00 82.88 89 GLU A CA 1
ATOM 768 C C . GLU A 1 89 ? -0.045 -7.488 -11.046 1.00 82.88 89 GLU A C 1
ATOM 770 O O . GLU A 1 89 ? 0.229 -6.616 -10.226 1.00 82.88 89 GLU A O 1
ATOM 775 N N . ILE A 1 90 ? -1.141 -7.442 -11.809 1.00 84.62 90 ILE A N 1
ATOM 776 C CA . ILE A 1 90 ? -2.122 -6.352 -11.738 1.00 84.62 90 ILE A CA 1
ATOM 777 C C . ILE A 1 90 ? -2.686 -6.238 -10.315 1.00 84.62 90 ILE A C 1
ATOM 779 O O . ILE A 1 90 ? -2.734 -5.143 -9.757 1.00 84.62 90 ILE A O 1
ATOM 783 N N . LEU A 1 91 ? -3.056 -7.364 -9.692 1.00 86.62 91 LEU A N 1
ATOM 784 C CA . LEU A 1 91 ? -3.520 -7.382 -8.302 1.00 86.62 91 LEU A CA 1
ATOM 785 C C . LEU A 1 91 ? -2.451 -6.874 -7.328 1.00 86.62 91 LEU A C 1
ATOM 787 O O . LEU A 1 91 ? -2.777 -6.086 -6.443 1.00 86.62 91 LEU A O 1
ATOM 791 N N . THR A 1 92 ? -1.187 -7.273 -7.497 1.00 86.25 92 THR A N 1
ATOM 792 C CA . THR A 1 92 ? -0.073 -6.782 -6.670 1.00 86.25 92 THR A CA 1
ATOM 793 C C . THR A 1 92 ? 0.105 -5.274 -6.806 1.00 86.25 92 THR A C 1
ATOM 795 O O . THR A 1 92 ? 0.262 -4.592 -5.795 1.00 86.25 92 THR A O 1
ATOM 798 N N . ILE A 1 93 ? 0.027 -4.736 -8.027 1.00 87.31 93 ILE A N 1
ATOM 799 C CA . ILE A 1 93 ? 0.127 -3.294 -8.283 1.00 87.31 93 ILE A CA 1
ATOM 800 C C . ILE A 1 93 ? -1.013 -2.554 -7.580 1.00 87.31 93 ILE A C 1
ATOM 802 O O . ILE A 1 93 ? -0.746 -1.658 -6.785 1.00 87.31 93 ILE A O 1
ATOM 806 N N . ILE A 1 94 ? -2.267 -2.972 -7.798 1.00 90.19 94 ILE A N 1
ATOM 807 C CA . ILE A 1 94 ? -3.443 -2.362 -7.153 1.00 90.19 94 ILE A CA 1
ATOM 808 C C . ILE A 1 94 ? -3.296 -2.395 -5.631 1.00 90.19 94 ILE A C 1
ATOM 810 O O . ILE A 1 94 ? -3.520 -1.387 -4.963 1.00 90.19 94 ILE A O 1
ATOM 814 N N . PHE A 1 95 ? -2.885 -3.536 -5.079 1.00 88.06 95 PHE A N 1
ATOM 815 C CA . PHE A 1 95 ? -2.731 -3.708 -3.641 1.00 88.06 95 PHE A CA 1
ATOM 816 C C . PHE A 1 95 ? -1.669 -2.764 -3.059 1.00 88.06 95 PHE A C 1
ATOM 818 O O . PHE A 1 95 ? -1.915 -2.103 -2.049 1.00 88.06 95 PHE A O 1
ATOM 825 N N . ILE A 1 96 ? -0.506 -2.652 -3.708 1.00 88.88 96 ILE A N 1
ATOM 826 C CA . ILE A 1 96 ? 0.568 -1.740 -3.288 1.00 88.88 96 ILE A CA 1
ATOM 827 C C . ILE A 1 96 ? 0.121 -0.286 -3.394 1.00 88.88 96 ILE A C 1
ATOM 829 O O . ILE A 1 96 ? 0.392 0.505 -2.491 1.00 88.88 96 ILE A O 1
ATOM 833 N N . THR A 1 97 ? -0.599 0.071 -4.456 1.00 88.81 97 THR A N 1
ATOM 834 C CA . THR A 1 97 ? -1.156 1.415 -4.613 1.00 88.81 97 THR A CA 1
ATOM 835 C C . THR A 1 97 ? -2.174 1.732 -3.517 1.00 88.81 97 THR A C 1
ATOM 837 O O . THR A 1 97 ? -2.097 2.807 -2.929 1.00 88.81 97 THR A O 1
ATOM 840 N N . CYS A 1 98 ? -3.068 0.804 -3.161 1.00 90.44 98 CYS A N 1
ATOM 841 C CA . CYS A 1 98 ? -3.986 0.982 -2.032 1.00 90.44 98 CYS A CA 1
ATOM 842 C C . CYS A 1 98 ? -3.242 1.185 -0.703 1.00 90.44 98 CYS A C 1
ATOM 844 O O . CYS A 1 98 ? -3.581 2.097 0.048 1.00 90.44 98 CYS A O 1
ATOM 846 N N . MET A 1 99 ? -2.201 0.392 -0.429 1.00 86.31 99 MET A N 1
ATOM 847 C CA . MET A 1 99 ? -1.385 0.544 0.785 1.00 86.31 99 MET A CA 1
ATOM 848 C C . MET A 1 99 ? -0.634 1.883 0.817 1.00 86.31 99 MET A C 1
ATOM 850 O O . MET A 1 99 ? -0.554 2.514 1.869 1.00 86.31 99 MET A O 1
ATOM 854 N N . LEU A 1 100 ? -0.128 2.353 -0.329 1.00 88.12 100 LEU A N 1
ATOM 855 C CA . LEU A 1 100 ? 0.505 3.669 -0.439 1.00 88.12 100 LEU A CA 1
ATOM 856 C C . LEU A 1 100 ? -0.496 4.801 -0.163 1.00 88.12 100 LEU A C 1
ATOM 858 O O . LEU A 1 100 ? -0.156 5.757 0.528 1.00 88.12 100 LEU A O 1
ATOM 862 N N . ILE A 1 101 ? -1.723 4.700 -0.682 1.00 90.00 101 ILE A N 1
ATOM 863 C CA . ILE A 1 101 ? -2.777 5.696 -0.440 1.00 90.00 101 ILE A CA 1
ATOM 864 C C . ILE A 1 101 ? -3.115 5.773 1.052 1.00 90.00 101 ILE A C 1
ATOM 866 O O . ILE A 1 101 ? -3.229 6.877 1.578 1.00 90.00 101 ILE A O 1
ATOM 870 N N . GLU A 1 102 ? -3.227 4.639 1.746 1.00 86.38 102 GLU A N 1
ATOM 871 C CA . GLU A 1 102 ? -3.452 4.618 3.200 1.00 86.38 102 GLU A CA 1
ATOM 872 C C . GLU A 1 102 ? -2.287 5.252 3.976 1.00 86.38 102 GLU A C 1
ATOM 874 O O . GLU A 1 102 ? -2.511 6.018 4.915 1.00 86.38 102 GLU A O 1
ATOM 879 N N . GLU A 1 103 ? -1.042 5.015 3.555 1.00 84.81 103 GLU A N 1
ATOM 880 C CA . GLU A 1 103 ? 0.134 5.649 4.164 1.00 84.81 103 GLU A CA 1
ATOM 881 C C . GLU A 1 103 ? 0.135 7.174 3.942 1.00 84.81 103 GLU A C 1
ATOM 883 O O . GLU A 1 103 ? 0.401 7.940 4.871 1.00 84.81 103 GLU A O 1
ATOM 888 N N . ILE A 1 104 ? -0.232 7.635 2.739 1.00 86.00 104 ILE A N 1
ATOM 889 C CA . ILE A 1 104 ? -0.394 9.064 2.420 1.00 86.00 104 ILE A CA 1
ATOM 890 C C . ILE A 1 104 ? -1.533 9.669 3.245 1.00 86.00 104 ILE A C 1
ATOM 892 O O . ILE A 1 104 ? -1.388 10.760 3.798 1.00 86.00 104 ILE A O 1
ATOM 896 N N . HIS A 1 105 ? -2.657 8.966 3.358 1.00 87.12 105 HIS A N 1
ATOM 897 C CA . HIS A 1 105 ? -3.803 9.395 4.146 1.00 87.12 105 HIS A CA 1
ATOM 898 C C . HIS A 1 105 ? -3.407 9.572 5.617 1.00 87.12 105 HIS A C 1
ATOM 900 O O . HIS A 1 105 ? -3.611 10.643 6.190 1.00 87.12 105 HIS A O 1
ATOM 906 N N . TYR A 1 106 ? -2.736 8.583 6.206 1.00 82.81 106 TYR A N 1
ATOM 907 C CA . TYR A 1 106 ? -2.201 8.689 7.559 1.00 82.81 106 TYR A CA 1
ATOM 908 C C . TYR A 1 106 ? -1.191 9.840 7.701 1.00 82.81 106 TYR A C 1
ATOM 910 O O . TYR A 1 106 ? -1.243 10.577 8.684 1.00 82.81 106 TYR A O 1
ATOM 918 N N . PHE A 1 10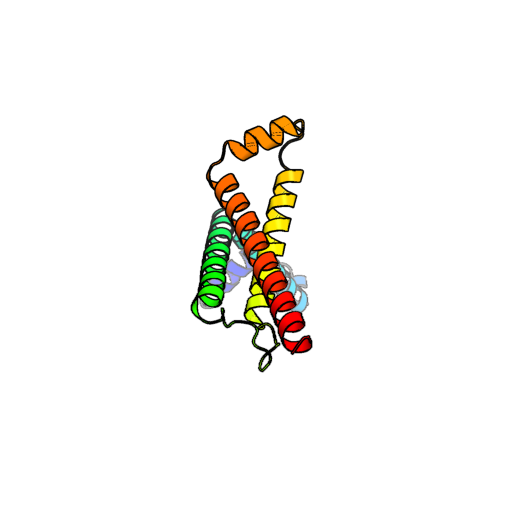7 ? -0.309 10.049 6.720 1.00 80.38 107 PHE A N 1
ATOM 919 C CA . PHE A 1 107 ? 0.657 11.150 6.727 1.00 80.38 107 PHE A CA 1
ATOM 920 C C . PHE A 1 107 ? -0.012 12.535 6.714 1.00 80.38 107 PHE A C 1
ATOM 922 O O . PHE A 1 107 ? 0.416 13.441 7.433 1.00 80.38 107 PHE A O 1
ATOM 929 N N . ILE A 1 108 ? -1.086 12.701 5.936 1.00 80.19 108 ILE A N 1
ATOM 930 C CA . ILE A 1 108 ? -1.856 13.951 5.867 1.00 80.19 108 ILE A CA 1
ATOM 931 C C . ILE A 1 108 ? -2.533 14.239 7.212 1.00 80.19 108 ILE A C 1
ATOM 933 O O . ILE A 1 108 ? -2.432 15.364 7.713 1.00 80.19 108 ILE A O 1
ATOM 937 N N . TYR A 1 109 ? -3.168 13.223 7.805 1.00 80.19 109 TYR A N 1
ATOM 938 C CA . TYR A 1 109 ? -3.918 13.330 9.062 1.00 80.19 109 TYR A CA 1
ATOM 939 C C . TYR A 1 109 ? -3.051 13.285 10.326 1.00 80.19 109 TYR A C 1
ATOM 941 O O . TYR A 1 109 ? -3.563 13.517 11.422 1.00 80.19 109 TYR A O 1
ATOM 949 N N . LEU A 1 110 ? -1.748 13.023 10.201 1.00 74.88 110 LEU A N 1
ATOM 950 C CA . LEU A 1 110 ? -0.809 13.153 11.308 1.00 74.88 110 LEU A CA 1
ATOM 951 C C . LEU A 1 110 ? -0.761 14.622 11.751 1.00 74.88 110 LEU A C 1
ATOM 953 O O . LEU A 1 110 ? -0.616 15.487 10.886 1.00 74.88 110 LEU A O 1
ATOM 957 N N . ASP A 1 111 ? -0.918 14.856 13.063 1.00 60.84 111 ASP A N 1
ATOM 958 C CA . ASP A 1 111 ? -1.010 16.136 13.798 1.00 60.84 111 ASP A CA 1
ATOM 959 C C . ASP A 1 111 ? -0.621 17.403 13.021 1.00 60.84 111 ASP A C 1
ATOM 961 O O . ASP A 1 111 ? 0.424 17.424 12.377 1.00 60.84 111 ASP A O 1
ATOM 965 N N . ASN A 1 112 ? -1.420 18.475 13.164 1.00 57.69 112 ASN A N 1
ATOM 966 C CA . ASN A 1 112 ? -1.310 19.833 12.575 1.00 57.69 112 ASN A CA 1
ATOM 967 C C . ASN A 1 112 ? 0.022 20.582 12.854 1.00 57.69 112 ASN A C 1
ATOM 969 O O . ASN A 1 112 ? 0.049 21.734 13.277 1.00 57.69 112 ASN A O 1
ATOM 973 N N . LEU A 1 113 ? 1.150 19.931 12.620 1.00 57.75 113 LEU A N 1
ATOM 974 C CA . LEU A 1 113 ? 2.504 20.445 12.673 1.00 57.75 113 LEU A CA 1
ATOM 975 C C . LEU A 1 113 ? 2.898 20.908 11.266 1.00 57.75 113 LEU A C 1
ATOM 977 O O . LEU A 1 113 ? 2.456 20.342 10.263 1.00 57.75 113 LEU A O 1
ATOM 981 N N . SER A 1 114 ? 3.765 21.918 11.182 1.00 66.44 114 SER A N 1
ATOM 982 C CA . SER A 1 114 ? 4.388 22.342 9.921 1.00 66.44 114 SER A CA 1
ATOM 983 C C . SER A 1 114 ? 4.973 21.145 9.155 1.00 66.44 114 SER A C 1
ATOM 985 O O . SER A 1 114 ? 5.485 20.209 9.773 1.00 66.44 114 SER A O 1
ATOM 987 N N . PHE A 1 115 ? 4.960 21.184 7.816 1.00 62.53 115 PHE A N 1
ATOM 988 C CA . PHE A 1 115 ? 5.416 20.083 6.944 1.00 62.53 115 PHE A CA 1
ATOM 989 C C . PHE A 1 115 ? 6.787 19.496 7.336 1.00 62.53 115 PHE A C 1
ATOM 991 O O . PHE A 1 115 ? 6.956 18.278 7.350 1.00 62.53 115 PHE A O 1
ATOM 998 N N . LEU A 1 116 ? 7.750 20.335 7.741 1.00 68.12 116 LEU A N 1
ATOM 999 C CA . LEU A 1 116 ? 9.058 19.867 8.219 1.00 68.12 116 LEU A CA 1
ATOM 1000 C C . LEU A 1 116 ? 8.985 19.102 9.554 1.00 68.12 116 LEU A C 1
ATOM 1002 O O . LEU A 1 116 ? 9.738 18.150 9.756 1.00 68.12 116 LEU A O 1
ATOM 1006 N N . GLY A 1 117 ? 8.080 19.487 10.457 1.00 65.69 117 GLY A N 1
ATOM 1007 C CA . GLY A 1 117 ? 7.830 18.777 11.715 1.00 65.69 117 GLY A CA 1
ATOM 1008 C C . GLY A 1 117 ? 7.189 17.408 11.485 1.00 65.69 117 GLY A C 1
ATOM 1009 O O . GLY A 1 117 ? 7.590 16.432 12.122 1.00 65.69 117 GLY A O 1
ATOM 1010 N N . LYS A 1 118 ? 6.276 17.311 10.506 1.00 66.56 118 LYS A N 1
ATOM 1011 C CA . LYS A 1 118 ? 5.687 16.035 10.067 1.00 66.56 118 LYS A CA 1
ATOM 1012 C C . LYS A 1 118 ? 6.745 15.090 9.503 1.00 66.56 118 LYS A C 1
ATOM 1014 O O . LYS A 1 118 ? 6.850 13.964 9.980 1.00 66.56 118 LYS A O 1
ATOM 1019 N N . CYS A 1 119 ? 7.585 15.555 8.573 1.00 65.56 119 CYS A N 1
ATOM 1020 C CA . CYS A 1 119 ? 8.676 14.739 8.026 1.00 65.56 119 CYS A CA 1
ATOM 1021 C C . CYS A 1 119 ? 9.671 14.295 9.105 1.00 65.56 119 CYS A C 1
ATOM 1023 O O . CYS A 1 119 ? 10.062 13.132 9.132 1.00 65.56 119 CYS A O 1
ATOM 1025 N N . ARG A 1 120 ? 10.052 15.176 10.039 1.00 70.62 120 ARG A N 1
ATOM 1026 C CA . ARG A 1 120 ? 10.994 14.821 11.112 1.00 70.62 120 ARG A CA 1
ATOM 1027 C C . ARG A 1 120 ? 10.432 13.761 12.064 1.00 70.62 120 ARG A C 1
ATOM 1029 O O . ARG A 1 120 ? 11.156 12.847 12.446 1.00 70.62 120 ARG A O 1
ATOM 1036 N N . SER A 1 121 ? 9.149 13.851 12.411 1.00 67.38 121 SER A N 1
ATOM 1037 C CA . SER A 1 121 ? 8.457 12.833 13.216 1.00 67.38 121 SER A CA 1
ATOM 1038 C C . SER A 1 121 ? 8.275 11.517 12.448 1.00 67.38 121 SER A C 1
ATOM 1040 O O . SER A 1 121 ? 8.442 10.432 13.002 1.00 67.38 121 SER A O 1
ATOM 1042 N N . TYR A 1 122 ? 8.009 11.601 11.144 1.00 66.00 122 TYR A N 1
ATOM 1043 C CA . TYR A 1 122 ? 7.887 10.439 10.266 1.00 66.00 122 TYR A CA 1
ATOM 1044 C C . TYR A 1 122 ? 9.201 9.647 10.169 1.00 66.00 122 TYR A C 1
ATOM 1046 O O . TYR A 1 122 ? 9.205 8.433 10.366 1.00 66.00 122 TYR A O 1
ATOM 1054 N N . VAL A 1 123 ? 10.325 10.345 9.975 1.00 68.25 123 VAL A N 1
ATOM 1055 C CA . VAL A 1 123 ? 11.682 9.768 9.913 1.00 68.25 123 VAL A CA 1
ATOM 1056 C C . VAL A 1 123 ? 12.146 9.231 11.278 1.00 68.25 123 VAL A C 1
ATOM 1058 O O . VAL A 1 123 ? 13.004 8.358 11.351 1.00 68.25 123 VAL A O 1
ATOM 1061 N N . SER A 1 124 ? 11.547 9.674 12.386 1.00 74.31 124 SER A N 1
ATOM 1062 C CA . SER A 1 124 ? 11.866 9.125 13.711 1.00 74.31 124 SER A CA 1
ATOM 1063 C C . SER A 1 124 ? 11.475 7.651 13.865 1.00 74.31 124 SER A C 1
ATOM 1065 O O . SER A 1 124 ? 11.941 6.997 14.799 1.00 74.31 124 SER A O 1
ATOM 1067 N N . ASN A 1 125 ? 10.611 7.120 12.996 1.00 77.62 125 ASN A N 1
ATOM 1068 C CA . ASN A 1 125 ? 10.181 5.733 13.054 1.00 77.62 125 ASN A CA 1
ATOM 1069 C C . ASN A 1 125 ? 10.812 4.931 11.909 1.00 77.62 125 ASN A C 1
ATOM 1071 O O . ASN A 1 125 ? 10.388 5.024 10.757 1.00 77.62 125 ASN A O 1
ATOM 1075 N N . LEU A 1 126 ? 11.802 4.101 12.250 1.00 78.31 126 LEU A N 1
ATOM 1076 C CA . LEU A 1 126 ? 12.531 3.265 11.291 1.00 78.31 126 LEU A CA 1
ATOM 1077 C C . LEU A 1 126 ? 11.602 2.370 10.460 1.00 78.31 126 LEU A C 1
ATOM 1079 O O . LEU A 1 126 ? 11.833 2.196 9.269 1.00 78.31 126 LEU A O 1
ATOM 1083 N N . PHE A 1 127 ? 10.513 1.862 11.042 1.00 78.38 127 PHE A N 1
ATOM 1084 C CA . PHE A 1 127 ? 9.557 1.024 10.314 1.00 78.38 127 PHE A CA 1
ATOM 1085 C C . PHE A 1 127 ? 8.818 1.794 9.213 1.00 78.38 127 PHE A C 1
ATOM 1087 O O . PH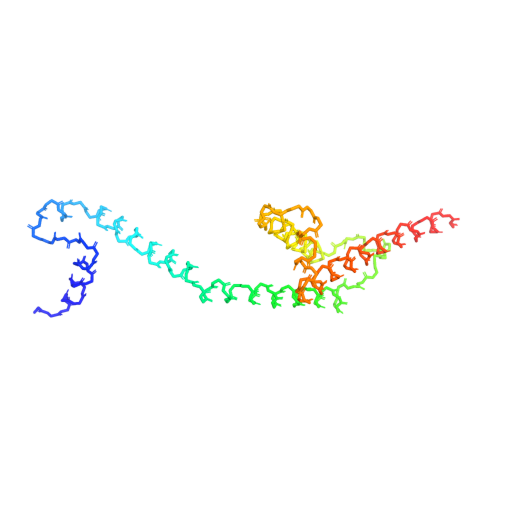E A 1 127 ? 8.579 1.246 8.139 1.00 78.38 127 PHE A O 1
ATOM 1094 N N . LYS A 1 128 ? 8.508 3.078 9.442 1.00 78.94 128 LYS A N 1
ATOM 1095 C CA . LYS A 1 128 ? 7.859 3.939 8.439 1.00 78.94 128 LYS A CA 1
ATOM 1096 C C . LYS A 1 128 ? 8.799 4.235 7.273 1.00 78.94 128 LYS A C 1
ATOM 1098 O O . LYS A 1 128 ? 8.399 4.123 6.120 1.00 78.94 128 LYS A O 1
ATOM 1103 N N . ILE A 1 129 ? 10.070 4.520 7.571 1.00 80.88 129 ILE A N 1
ATOM 1104 C CA . ILE A 1 129 ? 11.106 4.697 6.541 1.00 80.88 129 ILE A CA 1
ATOM 1105 C C . ILE A 1 129 ? 11.268 3.427 5.710 1.00 80.88 129 ILE A C 1
ATOM 1107 O O . ILE A 1 129 ? 11.299 3.508 4.487 1.00 80.88 129 ILE A O 1
ATOM 1111 N N . MET A 1 130 ? 11.368 2.264 6.357 1.00 82.12 130 MET A N 1
ATOM 1112 C CA . MET A 1 130 ? 11.550 0.994 5.652 1.00 82.12 130 MET A CA 1
ATOM 1113 C C . MET A 1 130 ? 10.363 0.678 4.733 1.00 82.12 130 MET A C 1
ATOM 1115 O O . MET A 1 130 ? 10.575 0.254 3.599 1.00 82.12 130 MET A O 1
ATOM 1119 N N . ASN A 1 131 ? 9.129 0.955 5.170 1.00 82.88 131 ASN A N 1
ATOM 1120 C CA . ASN A 1 131 ? 7.944 0.826 4.316 1.00 82.88 131 ASN A CA 1
ATOM 1121 C C . ASN A 1 131 ? 7.974 1.799 3.128 1.00 82.88 131 ASN A C 1
ATOM 1123 O O . ASN A 1 131 ? 7.747 1.382 1.993 1.00 82.88 131 ASN A O 1
ATOM 1127 N N . LEU A 1 132 ? 8.303 3.074 3.361 1.00 84.56 132 LEU A N 1
ATOM 1128 C CA . LEU A 1 132 ? 8.410 4.076 2.297 1.00 84.56 132 LEU A CA 1
ATOM 1129 C C . LEU A 1 132 ? 9.481 3.698 1.262 1.00 84.56 132 LEU A C 1
ATOM 1131 O O . LEU A 1 132 ? 9.244 3.785 0.058 1.00 84.56 132 LEU A O 1
ATOM 1135 N N . LEU A 1 133 ? 10.645 3.242 1.728 1.00 85.94 133 LEU A N 1
ATOM 1136 C CA . LEU A 1 133 ? 11.735 2.772 0.877 1.00 85.94 133 LEU A CA 1
ATOM 1137 C C . LEU A 1 133 ? 11.292 1.569 0.033 1.00 85.94 133 LEU A C 1
ATOM 1139 O O . LEU A 1 133 ? 11.563 1.535 -1.166 1.00 85.94 133 LEU A O 1
ATOM 1143 N N . GLY A 1 134 ? 10.554 0.629 0.630 1.00 85.75 134 GLY A N 1
ATOM 1144 C CA . GLY A 1 134 ? 9.957 -0.504 -0.075 1.00 85.75 134 GLY A CA 1
ATOM 1145 C C . GLY A 1 134 ? 9.018 -0.075 -1.206 1.00 85.75 134 GLY A C 1
ATOM 1146 O O . GLY A 1 134 ? 9.133 -0.591 -2.317 1.00 85.75 134 GLY A O 1
ATOM 1147 N N . PHE A 1 135 ? 8.147 0.913 -0.968 1.00 88.38 135 PHE A N 1
ATOM 1148 C CA . PHE A 1 135 ? 7.286 1.461 -2.020 1.00 88.38 135 PHE A CA 1
ATOM 1149 C C . PHE A 1 135 ? 8.096 2.100 -3.152 1.00 88.38 135 PHE A C 1
ATOM 1151 O O . PHE A 1 135 ? 7.842 1.808 -4.318 1.00 88.38 135 PHE A O 1
ATOM 1158 N N . ILE A 1 136 ? 9.098 2.924 -2.832 1.00 88.50 136 ILE A N 1
ATOM 1159 C CA . ILE A 1 136 ? 9.946 3.583 -3.839 1.00 88.50 136 ILE A CA 1
ATOM 1160 C C . ILE A 1 136 ? 10.661 2.545 -4.712 1.00 88.50 136 ILE A C 1
ATOM 1162 O O . ILE A 1 136 ? 10.600 2.624 -5.938 1.00 88.50 136 ILE A O 1
ATOM 1166 N N . LEU A 1 137 ? 11.292 1.546 -4.091 1.00 88.12 137 LEU A N 1
ATOM 1167 C CA . LEU A 1 137 ? 11.970 0.457 -4.797 1.00 88.12 137 LEU A CA 1
ATOM 1168 C C . LEU A 1 137 ? 11.011 -0.328 -5.697 1.00 88.12 137 LEU A C 1
ATOM 1170 O O . LEU A 1 137 ? 11.377 -0.666 -6.822 1.00 88.12 137 LEU A O 1
ATOM 1174 N N . PHE A 1 138 ? 9.781 -0.575 -5.236 1.00 87.50 138 PHE A N 1
ATOM 1175 C CA . PHE A 1 138 ? 8.766 -1.251 -6.038 1.00 87.50 138 PHE A CA 1
ATOM 1176 C C . PHE A 1 138 ? 8.412 -0.464 -7.306 1.00 87.50 138 PHE A C 1
ATOM 1178 O O . PHE A 1 138 ? 8.454 -1.024 -8.400 1.00 87.50 138 PHE A O 1
ATOM 1185 N N . TYR A 1 139 ? 8.110 0.834 -7.187 1.00 89.06 139 TYR A N 1
ATOM 1186 C CA . TYR A 1 139 ? 7.764 1.657 -8.352 1.00 89.06 139 TYR A CA 1
ATOM 1187 C C . TYR A 1 139 ? 8.941 1.840 -9.308 1.00 89.06 139 TYR A C 1
ATOM 1189 O O . TYR A 1 139 ? 8.738 1.808 -10.518 1.00 89.06 139 TYR A O 1
ATOM 1197 N N . ILE A 1 140 ? 10.169 1.971 -8.796 1.00 89.31 140 ILE A N 1
ATOM 1198 C CA . ILE A 1 140 ? 11.373 1.981 -9.636 1.00 89.31 140 ILE A CA 1
ATOM 1199 C C . ILE A 1 140 ? 11.460 0.673 -10.429 1.00 89.31 140 ILE A C 1
ATOM 1201 O O . ILE A 1 140 ? 11.552 0.715 -11.652 1.00 89.31 140 ILE A O 1
ATOM 1205 N N . GLY A 1 141 ? 11.358 -0.484 -9.767 1.00 85.00 141 GLY A N 1
ATOM 1206 C CA . GLY A 1 141 ? 11.375 -1.786 -10.440 1.00 85.00 141 GLY A CA 1
ATOM 1207 C C . GLY A 1 141 ? 10.271 -1.933 -11.493 1.00 85.00 141 GLY A C 1
ATOM 1208 O O . GLY A 1 141 ? 10.516 -2.468 -12.573 1.00 85.00 141 GLY A O 1
ATOM 1209 N N . LEU A 1 142 ? 9.080 -1.400 -11.216 1.00 85.62 142 LEU A N 1
ATOM 1210 C CA . LEU A 1 142 ? 7.946 -1.400 -12.137 1.00 85.62 142 LEU A CA 1
ATOM 1211 C C . LEU A 1 142 ? 8.199 -0.521 -13.370 1.00 85.62 142 LEU A C 1
ATOM 1213 O O . LEU A 1 142 ? 7.982 -0.969 -14.493 1.00 85.62 142 LEU A O 1
ATOM 1217 N N . ILE A 1 143 ? 8.712 0.698 -13.180 1.00 86.94 143 ILE A N 1
ATOM 1218 C CA . ILE A 1 143 ? 9.089 1.590 -14.285 1.00 86.94 143 ILE A CA 1
ATOM 1219 C C . ILE A 1 143 ? 10.181 0.940 -15.136 1.00 86.94 143 ILE A C 1
ATOM 1221 O O . ILE A 1 143 ? 10.060 0.925 -16.357 1.00 86.94 143 ILE A O 1
ATOM 1225 N N . LEU A 1 144 ? 11.211 0.359 -14.511 1.00 84.88 144 LEU A N 1
ATOM 1226 C CA . LEU A 1 144 ? 12.278 -0.346 -15.226 1.00 84.88 144 LEU A CA 1
ATOM 1227 C C . LEU A 1 144 ? 11.728 -1.514 -16.048 1.00 84.88 144 LEU A C 1
ATOM 1229 O O . LEU A 1 144 ? 12.158 -1.711 -17.181 1.00 84.88 144 LEU A O 1
ATOM 1233 N N . ARG A 1 145 ? 10.757 -2.264 -15.514 1.00 80.06 145 ARG A N 1
ATOM 1234 C CA . ARG A 1 145 ? 10.122 -3.375 -16.228 1.00 80.06 145 ARG A CA 1
ATOM 1235 C C . ARG A 1 145 ? 9.402 -2.909 -17.495 1.00 80.06 145 ARG A C 1
ATOM 1237 O O . ARG A 1 145 ? 9.580 -3.523 -18.543 1.00 80.06 145 ARG A O 1
ATOM 1244 N N . PHE A 1 146 ? 8.614 -1.838 -17.409 1.00 78.38 146 PHE A N 1
ATOM 1245 C CA . PHE A 1 146 ? 7.883 -1.309 -18.565 1.00 78.38 146 PHE A CA 1
ATOM 1246 C C . PHE A 1 146 ? 8.790 -0.573 -19.558 1.00 78.38 146 PHE A C 1
ATOM 1248 O O . PHE A 1 146 ? 8.598 -0.703 -20.763 1.00 78.38 146 PHE A O 1
ATOM 1255 N N . ALA A 1 147 ? 9.802 0.152 -19.076 1.00 79.75 147 ALA A N 1
ATOM 1256 C CA . ALA A 1 147 ? 10.778 0.827 -19.930 1.00 79.75 147 ALA A CA 1
ATOM 1257 C C . ALA A 1 147 ? 11.627 -0.174 -20.727 1.00 79.75 147 ALA A C 1
ATOM 1259 O O . ALA A 1 147 ? 11.868 0.025 -21.916 1.00 79.75 147 ALA A O 1
ATOM 1260 N N . TYR A 1 148 ? 12.041 -1.272 -20.088 1.00 72.19 148 TYR A N 1
ATOM 1261 C CA . TYR A 1 148 ? 12.797 -2.329 -20.754 1.00 72.19 148 TYR A CA 1
ATOM 1262 C C . TYR A 1 148 ? 11.950 -3.047 -21.818 1.00 72.19 148 TYR A C 1
ATOM 1264 O O . TYR A 1 148 ? 12.419 -3.227 -22.937 1.00 72.19 148 TYR A O 1
ATOM 1272 N N . ALA A 1 149 ? 10.681 -3.356 -21.519 1.00 68.38 149 ALA A N 1
ATOM 1273 C CA . ALA A 1 149 ? 9.760 -3.953 -22.493 1.00 68.38 149 ALA A CA 1
ATOM 1274 C C . ALA A 1 149 ? 9.581 -3.084 -23.754 1.00 68.38 149 ALA A C 1
ATOM 1276 O O . ALA A 1 149 ? 9.682 -3.592 -24.863 1.00 68.38 149 ALA A O 1
ATOM 1277 N N . ALA A 1 150 ? 9.407 -1.768 -23.591 1.00 68.06 150 ALA A N 1
ATOM 1278 C CA . ALA A 1 150 ? 9.266 -0.846 -24.722 1.00 68.06 150 ALA A CA 1
ATOM 1279 C C . ALA A 1 150 ? 10.527 -0.757 -25.605 1.00 68.06 150 ALA A C 1
ATOM 1281 O O . ALA A 1 150 ? 10.427 -0.498 -26.802 1.00 68.06 150 ALA A O 1
ATOM 1282 N N . THR A 1 151 ? 11.713 -0.967 -25.024 1.00 70.44 151 THR A N 1
ATOM 1283 C CA . THR A 1 151 ? 12.987 -0.888 -25.760 1.00 70.44 151 THR A CA 1
ATOM 1284 C C . THR A 1 151 ? 13.223 -2.132 -26.625 1.00 70.44 151 THR A C 1
ATOM 1286 O O . THR A 1 151 ? 13.748 -2.024 -27.733 1.00 70.44 151 THR A O 1
ATOM 1289 N N . ASP A 1 152 ? 12.814 -3.312 -26.147 1.00 65.06 152 ASP A N 1
ATOM 1290 C CA . ASP A 1 152 ? 12.922 -4.564 -26.907 1.00 65.06 152 ASP A CA 1
ATOM 1291 C C . ASP A 1 152 ? 12.021 -4.544 -28.163 1.00 65.06 152 ASP A C 1
ATOM 1293 O O . ASP A 1 152 ? 12.439 -5.014 -29.224 1.00 65.06 152 ASP A O 1
ATOM 1297 N N . ASP A 1 153 ? 10.832 -3.937 -28.076 1.00 65.06 153 ASP A N 1
ATOM 1298 C CA . ASP A 1 153 ? 9.900 -3.790 -29.206 1.00 65.06 153 ASP A CA 1
ATOM 1299 C C . ASP A 1 153 ? 10.477 -2.897 -30.322 1.00 65.06 153 ASP A C 1
ATOM 1301 O O . ASP A 1 153 ? 10.363 -3.214 -31.509 1.00 65.06 153 ASP A O 1
ATOM 1305 N N . GLU A 1 154 ? 11.145 -1.797 -29.958 1.00 68.75 154 GLU A N 1
ATOM 1306 C CA . GLU A 1 154 ? 11.790 -0.885 -30.913 1.00 68.75 154 GLU A CA 1
ATOM 1307 C C . GLU A 1 154 ? 12.982 -1.554 -31.618 1.00 68.75 154 GLU A C 1
ATOM 1309 O O . GLU A 1 154 ? 13.161 -1.406 -32.828 1.00 68.75 154 GLU A O 1
ATOM 1314 N N . PHE A 1 155 ? 13.761 -2.363 -30.891 1.00 63.34 155 PHE A N 1
ATOM 1315 C CA . PHE A 1 155 ? 14.873 -3.126 -31.462 1.00 63.34 155 PHE A CA 1
ATOM 1316 C C . PHE A 1 155 ? 14.406 -4.238 -32.417 1.00 63.34 155 PHE A C 1
ATOM 1318 O O . PHE A 1 155 ? 15.050 -4.477 -33.440 1.00 63.34 155 PHE A O 1
ATOM 1325 N N . ILE A 1 156 ? 13.287 -4.908 -32.117 1.00 62.34 156 ILE A N 1
ATOM 1326 C CA . ILE A 1 156 ? 12.690 -5.921 -33.003 1.00 62.34 156 ILE A CA 1
ATOM 1327 C C . ILE A 1 156 ? 12.082 -5.267 -34.249 1.00 62.34 156 ILE A C 1
ATOM 1329 O O . ILE A 1 156 ? 12.265 -5.789 -35.344 1.00 62.34 156 ILE A O 1
ATOM 1333 N N . ALA A 1 157 ? 11.409 -4.120 -34.113 1.00 64.19 157 ALA A N 1
ATOM 1334 C CA . ALA A 1 157 ? 10.831 -3.388 -35.244 1.00 64.19 157 ALA A CA 1
ATOM 1335 C C . ALA A 1 157 ? 11.887 -2.773 -36.184 1.00 64.19 157 ALA A C 1
ATOM 1337 O O . ALA A 1 157 ? 11.596 -2.513 -37.352 1.00 64.19 157 ALA A O 1
ATOM 1338 N N . ALA A 1 158 ? 13.102 -2.533 -35.686 1.00 66.44 158 ALA A N 1
ATOM 1339 C CA . ALA A 1 158 ? 14.222 -2.007 -36.462 1.00 66.44 158 ALA A CA 1
ATOM 1340 C C . ALA A 1 158 ? 15.007 -3.078 -37.254 1.00 66.44 158 ALA A C 1
ATOM 1342 O O . ALA A 1 158 ? 15.930 -2.720 -37.991 1.00 66.44 158 ALA A O 1
ATOM 1343 N N . ARG A 1 159 ? 14.676 -4.369 -37.102 1.00 50.91 159 ARG A N 1
ATOM 1344 C CA . ARG A 1 159 ? 15.318 -5.504 -37.785 1.00 50.91 159 ARG A CA 1
ATOM 1345 C C . ARG A 1 159 ? 14.470 -6.036 -38.936 1.00 50.91 159 ARG A C 1
ATOM 1347 O O . ARG A 1 159 ? 15.087 -6.409 -39.959 1.00 50.91 159 ARG A O 1
#

Radius of gyration: 27.12 Å; chains: 1; bounding box: 64×50×69 Å

InterPro domains:
  IPR050927 Transient receptor potential cation channel M [PTHR13800] (38-152)

Foldseek 3Di:
DPPCVVVVVVLVVLVQDPVDVVSVVCVPVSVVSVVVVVVVVVVVVCVDPVNVVVVVVVLVVVLVVLVVCCVPPVPDQCDPVHVDDDVSVVVNVVSLVVVVVVLVVCLVPPDPDPPVVSVVVQVVDPVSVVSVVVSVVVVVVVVVSVVVNVVVVVVVVVD